Protein AF-A0A7C8ZJE7-F1 (afdb_monomer)

Radius of gyration: 18.45 Å; Cα contacts (8 Å, |Δi|>4): 73; chains: 1; bounding box: 47×22×52 Å

InterPro domains:
  IPR027417 P-loop containing nucleoside triphosphate hydrolase [SSF52540] (3-77)
  IPR036388 Winged helix-like DNA-binding domain superfamily [G3DSA:1.10.10.10] (63-129)
  IPR042197 Apoptotic protease-activating factors, helical domain [G3DSA:1.10.8.430] (1-62)
  IPR044974 Disease resistance protein, plants [PTHR23155] (6-129)
  IPR058922 Disease resistance protein, winged helix domain [PF23559] (79-129)

Structure (mmCIF, N/CA/C/O backbone):
data_AF-A0A7C8ZJE7-F1
#
_entry.id   AF-A0A7C8ZJE7-F1
#
loop_
_atom_site.group_PDB
_atom_site.id
_atom_site.type_symbol
_atom_site.label_atom_id
_atom_site.label_alt_id
_atom_site.label_comp_id
_atom_site.label_asym_id
_atom_site.label_entity_id
_atom_site.label_seq_id
_atom_site.pdbx_PDB_ins_code
_atom_site.Cartn_x
_atom_site.Cartn_y
_atom_site.Cartn_z
_atom_site.occupancy
_atom_site.B_iso_or_equiv
_atom_site.auth_seq_id
_atom_site.auth_comp_id
_atom_site.auth_asym_id
_atom_site.auth_atom_id
_atom_site.pdbx_PDB_model_num
ATOM 1 N N . ARG A 1 1 ? -10.115 -4.918 33.942 1.00 54.03 1 ARG A N 1
ATOM 2 C CA . ARG A 1 1 ? -9.893 -5.826 32.782 1.00 54.03 1 ARG A CA 1
ATOM 3 C C . ARG A 1 1 ? -11.184 -6.125 32.018 1.00 54.03 1 ARG A C 1
ATOM 5 O O . ARG A 1 1 ? -11.170 -5.938 30.816 1.00 54.03 1 ARG A O 1
ATOM 12 N N . VAL A 1 2 ? -12.281 -6.507 32.684 1.00 61.34 2 VAL A N 1
ATOM 13 C CA . VAL A 1 2 ? -13.585 -6.830 32.049 1.00 61.34 2 VAL A CA 1
ATOM 14 C C . VAL A 1 2 ? -14.175 -5.666 31.227 1.00 61.34 2 VAL A C 1
ATOM 16 O O . VAL A 1 2 ? -14.801 -5.874 30.198 1.00 61.34 2 VAL A O 1
ATOM 19 N N . GLU A 1 3 ? -13.897 -4.428 31.631 1.00 78.12 3 GLU A N 1
ATOM 20 C CA . GLU A 1 3 ? -14.471 -3.226 31.015 1.00 78.12 3 GLU A CA 1
ATOM 21 C C . GLU A 1 3 ? -13.975 -2.932 29.585 1.00 78.12 3 GLU A C 1
ATOM 23 O O . GLU A 1 3 ? -14.767 -2.570 28.721 1.00 78.12 3 GLU A O 1
ATOM 28 N N . LEU A 1 4 ? -12.676 -3.117 29.305 1.00 85.06 4 LEU A N 1
ATOM 29 C CA . LEU A 1 4 ? -12.107 -2.874 27.968 1.00 85.06 4 LEU A CA 1
ATOM 30 C C . LEU A 1 4 ? -12.499 -3.960 26.962 1.00 85.06 4 LEU A C 1
ATOM 32 O O . LEU A 1 4 ? -12.656 -3.657 25.784 1.00 85.06 4 LEU A O 1
ATOM 36 N N . ASP A 1 5 ? -12.699 -5.200 27.418 1.00 87.06 5 ASP A N 1
ATOM 37 C CA . ASP A 1 5 ? -13.199 -6.286 26.565 1.00 87.06 5 ASP A CA 1
ATOM 38 C C . ASP A 1 5 ? -14.608 -5.961 26.048 1.00 87.06 5 ASP A C 1
ATOM 40 O O . ASP A 1 5 ? -14.894 -6.103 24.860 1.00 87.06 5 ASP A O 1
ATOM 44 N N . GLN A 1 6 ? -15.471 -5.431 26.918 1.00 89.38 6 GLN A N 1
ATOM 45 C CA . GLN A 1 6 ? -16.832 -5.058 26.547 1.00 89.38 6 GLN A CA 1
ATOM 46 C C . GLN A 1 6 ? -16.873 -3.851 25.598 1.00 89.38 6 GLN A C 1
ATOM 48 O O . GLN A 1 6 ? -17.606 -3.885 24.608 1.00 89.38 6 GLN A O 1
ATOM 53 N N . ILE A 1 7 ? -16.034 -2.835 25.838 1.00 88.19 7 ILE A N 1
ATOM 54 C CA . ILE A 1 7 ? -15.860 -1.694 24.923 1.00 88.19 7 ILE A CA 1
ATOM 55 C C . ILE A 1 7 ? -15.327 -2.175 23.564 1.00 88.19 7 ILE A C 1
ATOM 57 O O . ILE A 1 7 ? -15.864 -1.811 22.520 1.00 88.19 7 ILE A O 1
ATOM 61 N N . GLY A 1 8 ? -14.315 -3.047 23.567 1.00 87.88 8 GLY A N 1
ATOM 62 C CA . GLY A 1 8 ? -13.730 -3.619 22.356 1.00 87.88 8 GLY A CA 1
ATOM 63 C C . GLY A 1 8 ? -14.739 -4.408 21.521 1.00 87.88 8 GLY A C 1
ATOM 64 O O . GLY A 1 8 ? -14.805 -4.219 20.308 1.00 87.88 8 GLY A O 1
ATOM 65 N N . ARG A 1 9 ? -15.580 -5.239 22.152 1.00 88.88 9 ARG A N 1
ATOM 66 C CA . ARG A 1 9 ? -16.651 -5.977 21.456 1.00 88.88 9 ARG A CA 1
ATOM 67 C C . ARG A 1 9 ? -17.661 -5.047 20.799 1.00 88.88 9 ARG A C 1
ATOM 69 O O . ARG A 1 9 ? -18.110 -5.339 19.693 1.00 88.88 9 ARG A O 1
ATOM 76 N N . GLU A 1 10 ? -18.004 -3.940 21.449 1.00 86.06 10 GLU A N 1
ATOM 77 C CA . GLU A 1 10 ? -18.930 -2.967 20.877 1.00 86.06 10 GLU A CA 1
ATOM 78 C C . GLU A 1 10 ? -18.313 -2.243 19.675 1.00 86.06 10 GLU A C 1
ATOM 80 O O . GLU A 1 10 ? -18.928 -2.165 18.616 1.00 86.06 10 GLU A O 1
ATOM 85 N N . ILE A 1 11 ? -17.049 -1.828 19.780 1.00 85.31 11 ILE A N 1
ATOM 86 C CA . ILE A 1 11 ? -16.302 -1.230 18.666 1.00 85.31 11 ILE A CA 1
ATOM 87 C C . ILE A 1 11 ? -16.209 -2.200 17.473 1.00 85.31 11 ILE A C 1
ATOM 89 O O . ILE A 1 11 ? -16.417 -1.798 16.328 1.00 85.31 11 ILE A O 1
ATOM 93 N N . VAL A 1 12 ? -15.959 -3.491 17.720 1.00 85.44 12 VAL A N 1
ATOM 94 C CA . VAL A 1 12 ? -15.927 -4.519 16.663 1.00 85.44 12 VAL A CA 1
ATOM 95 C C . VAL A 1 12 ? -17.294 -4.676 15.992 1.00 85.44 12 VAL A C 1
ATOM 97 O O . VAL A 1 12 ? -17.353 -4.750 14.764 1.00 85.44 12 VAL A O 1
ATOM 100 N N . ARG A 1 13 ? -18.401 -4.658 16.751 1.00 82.50 13 ARG A N 1
ATOM 101 C CA . ARG A 1 13 ? -19.759 -4.665 16.172 1.00 82.50 13 ARG A CA 1
ATOM 102 C C . ARG A 1 13 ? -20.001 -3.449 15.282 1.00 82.50 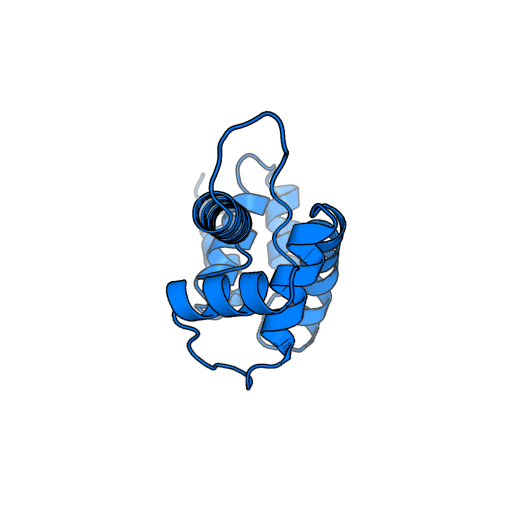13 ARG A C 1
ATOM 104 O O . ARG A 1 13 ? -20.573 -3.589 14.201 1.00 82.50 13 ARG A O 1
ATOM 111 N N . GLN A 1 14 ? -19.522 -2.275 15.693 1.00 77.50 14 GLN A N 1
ATOM 112 C CA . GLN A 1 14 ? -19.636 -1.052 14.898 1.00 77.50 14 GLN A CA 1
ATOM 113 C C . GLN A 1 14 ? -18.812 -1.103 13.602 1.00 77.50 14 GLN A C 1
ATOM 115 O O . GLN A 1 14 ? -19.179 -0.452 12.630 1.00 77.50 14 GLN A O 1
ATOM 120 N N . CYS A 1 15 ? -17.760 -1.925 13.532 1.00 74.38 15 CYS A N 1
ATOM 121 C CA . CYS A 1 15 ? -16.974 -2.142 12.311 1.00 74.38 15 CYS A CA 1
ATOM 122 C C . CYS A 1 15 ? -17.685 -3.015 11.254 1.00 74.38 15 CYS A C 1
ATOM 124 O O . CYS A 1 15 ? -17.080 -3.343 10.233 1.00 74.38 15 CYS A O 1
ATOM 126 N N . ALA A 1 16 ? -18.946 -3.411 11.483 1.00 69.88 16 ALA A N 1
ATOM 127 C CA . ALA A 1 16 ? -19.802 -4.126 10.530 1.00 69.88 16 ALA A CA 1
ATOM 128 C C . ALA A 1 16 ? -19.163 -5.387 9.907 1.00 69.88 16 ALA A C 1
ATOM 130 O O . ALA A 1 16 ? -19.462 -5.729 8.765 1.00 69.88 16 ALA A O 1
ATOM 131 N N . ASN A 1 17 ? -18.298 -6.078 10.658 1.00 65.19 17 ASN A N 1
ATOM 132 C CA . ASN A 1 17 ? -17.518 -7.239 10.213 1.00 65.19 17 ASN A CA 1
ATOM 133 C C . ASN A 1 17 ? -16.569 -6.978 9.028 1.00 65.19 17 ASN A C 1
ATOM 135 O O . ASN A 1 17 ? -16.156 -7.927 8.369 1.00 65.19 17 ASN A O 1
ATOM 139 N N . VAL A 1 18 ? -16.188 -5.726 8.757 1.00 75.25 18 VAL A N 1
ATOM 140 C CA . VAL A 1 18 ? -15.184 -5.407 7.732 1.00 75.25 18 VAL A CA 1
ATOM 141 C C . VAL A 1 18 ? -13.786 -5.665 8.312 1.00 75.25 18 VAL A C 1
ATOM 143 O O . VAL A 1 18 ? -13.357 -4.909 9.192 1.00 75.25 18 VAL A O 1
ATOM 146 N N . PRO A 1 19 ? -13.030 -6.679 7.837 1.00 76.75 19 PRO A N 1
ATOM 147 C CA . PRO A 1 19 ? -11.759 -7.066 8.458 1.00 76.75 19 PRO A CA 1
ATOM 148 C C . PRO A 1 19 ? -10.731 -5.932 8.469 1.00 76.75 19 PRO A C 1
ATOM 150 O O . PRO A 1 19 ? -10.021 -5.741 9.456 1.00 76.75 19 PRO A O 1
ATOM 153 N N . LEU A 1 20 ? -10.693 -5.121 7.404 1.00 75.19 20 LEU A N 1
ATOM 154 C CA . LEU A 1 20 ? -9.810 -3.958 7.334 1.00 75.19 20 LEU A CA 1
ATOM 155 C C . LEU A 1 20 ? -10.166 -2.898 8.382 1.00 75.19 20 LEU A C 1
ATOM 157 O O . LEU A 1 20 ? -9.263 -2.355 9.012 1.00 75.19 20 LEU A O 1
ATOM 161 N N . ALA A 1 21 ? -11.454 -2.619 8.595 1.00 73.50 21 ALA A N 1
ATOM 162 C CA . ALA A 1 21 ? -11.889 -1.647 9.595 1.00 73.50 21 ALA A CA 1
ATOM 163 C C . ALA A 1 21 ? -11.511 -2.118 11.005 1.00 73.50 21 ALA A C 1
ATOM 165 O O . ALA A 1 21 ? -10.931 -1.352 11.770 1.00 73.50 21 ALA A O 1
ATOM 166 N N . ILE A 1 22 ? -11.737 -3.403 11.304 1.00 83.31 22 ILE A N 1
ATOM 167 C CA . ILE A 1 22 ? -11.328 -4.019 12.574 1.00 83.31 22 ILE A CA 1
ATOM 168 C C . ILE A 1 22 ? -9.813 -3.898 12.761 1.00 83.31 22 ILE A C 1
ATOM 170 O O . ILE A 1 22 ? -9.362 -3.498 13.832 1.00 83.31 22 ILE A O 1
ATOM 174 N N . ARG A 1 23 ? -9.025 -4.192 11.718 1.00 79.88 23 ARG A N 1
ATOM 175 C CA . ARG A 1 23 ? -7.562 -4.098 11.771 1.00 79.88 23 ARG A CA 1
ATOM 176 C C . ARG A 1 23 ? -7.102 -2.670 12.043 1.00 79.88 23 ARG A C 1
ATOM 178 O O . ARG A 1 23 ? -6.332 -2.481 12.972 1.00 79.88 23 ARG A O 1
ATOM 185 N N . VAL A 1 24 ? -7.600 -1.688 11.287 1.00 79.19 24 VAL A N 1
ATOM 186 C CA . VAL A 1 24 ? -7.245 -0.262 11.430 1.00 79.19 24 VAL A CA 1
ATOM 187 C C . VAL A 1 24 ? -7.613 0.275 12.814 1.00 79.19 24 VAL A C 1
ATOM 189 O O . VAL A 1 24 ? -6.811 0.963 13.444 1.00 79.19 24 VAL A O 1
ATOM 192 N N . VAL A 1 25 ? -8.809 -0.047 13.309 1.00 84.44 25 VAL A N 1
ATOM 193 C CA . VAL A 1 25 ? -9.251 0.374 14.644 1.00 84.44 25 VAL A CA 1
ATOM 194 C C . VAL A 1 25 ? -8.433 -0.324 15.733 1.00 84.44 25 VAL A C 1
ATOM 196 O O . VAL A 1 25 ? -8.013 0.321 16.692 1.00 84.44 25 VAL A O 1
ATOM 199 N N . GLY A 1 26 ? -8.132 -1.613 15.559 1.00 86.06 26 GLY A N 1
ATOM 200 C CA . GLY A 1 26 ? -7.279 -2.381 16.462 1.00 86.06 26 GLY A CA 1
ATOM 201 C C . GLY A 1 26 ? -5.872 -1.795 16.590 1.00 86.06 26 GLY A C 1
ATOM 202 O O . GLY A 1 26 ? -5.405 -1.587 17.709 1.00 86.06 26 GLY A O 1
ATOM 203 N N . THR A 1 27 ? -5.212 -1.455 15.475 1.00 83.25 27 THR A N 1
ATOM 204 C CA . THR A 1 27 ? -3.902 -0.782 15.517 1.00 83.25 27 THR A CA 1
ATOM 205 C C . THR A 1 27 ? -3.984 0.611 16.129 1.00 83.25 27 THR A C 1
ATOM 207 O O . THR A 1 27 ? -3.091 0.980 16.885 1.00 83.25 27 THR A O 1
ATOM 210 N N . ALA A 1 28 ? -5.046 1.375 15.858 1.00 82.25 28 ALA A N 1
ATOM 211 C CA . ALA A 1 28 ? -5.220 2.710 16.432 1.00 82.25 28 ALA A CA 1
ATOM 212 C C . ALA A 1 28 ? -5.430 2.697 17.960 1.00 82.25 28 ALA A C 1
ATOM 214 O O . ALA A 1 28 ? -5.061 3.658 18.635 1.00 82.25 28 ALA A O 1
ATOM 215 N N . LEU A 1 29 ? -6.023 1.631 18.510 1.00 86.56 29 LEU A N 1
ATOM 216 C CA . LEU A 1 29 ? -6.316 1.486 19.942 1.00 86.56 29 LEU A CA 1
ATOM 217 C C . LEU A 1 29 ? -5.234 0.731 20.728 1.00 86.56 29 LEU A C 1
ATOM 219 O O . LEU A 1 29 ? -5.240 0.759 21.964 1.00 86.56 29 LEU A O 1
ATOM 223 N N . TYR A 1 30 ? -4.297 0.074 20.043 1.00 89.25 30 TYR A N 1
ATOM 224 C CA . TYR A 1 30 ? -3.220 -0.671 20.686 1.00 89.25 30 TYR A CA 1
ATOM 225 C C . TYR A 1 30 ? -2.361 0.242 21.578 1.00 89.25 30 TYR A C 1
ATOM 227 O O . TYR A 1 30 ? -1.859 1.278 21.144 1.00 89.25 30 TYR A O 1
ATOM 235 N N . GLY A 1 31 ? -2.216 -0.138 22.852 1.00 87.06 31 GLY A N 1
ATOM 236 C CA . GLY A 1 31 ? -1.448 0.618 23.850 1.00 87.06 31 GLY A CA 1
ATOM 237 C C . GLY A 1 31 ? -2.092 1.926 24.334 1.00 87.06 31 GLY A C 1
ATOM 238 O O . GLY A 1 31 ? -1.466 2.646 25.106 1.00 87.06 31 GLY A O 1
ATOM 239 N N . GLN A 1 32 ? -3.317 2.246 23.906 1.00 89.38 32 GLN A N 1
ATOM 240 C CA . GLN A 1 32 ? -4.001 3.488 24.284 1.00 89.38 32 GLN A CA 1
ATOM 241 C C . GLN A 1 32 ? -4.770 3.376 25.608 1.00 89.38 32 GLN A C 1
ATOM 243 O O . GLN A 1 32 ? -5.149 2.286 26.039 1.00 89.38 32 GLN A O 1
ATOM 248 N N . ASP A 1 33 ? -5.043 4.527 26.233 1.00 90.00 33 ASP A N 1
ATOM 249 C CA . ASP A 1 33 ? -5.809 4.602 27.480 1.00 90.00 33 ASP A CA 1
ATOM 250 C C . ASP A 1 33 ? -7.320 4.381 27.277 1.00 90.00 33 ASP A C 1
ATOM 252 O O . ASP A 1 33 ? -7.868 4.544 26.187 1.00 90.00 33 ASP A O 1
ATOM 256 N N . LYS A 1 34 ? -8.032 4.044 28.359 1.00 87.62 34 LYS A N 1
ATOM 257 C CA . LYS A 1 34 ? -9.478 3.768 28.326 1.00 87.62 34 LYS A CA 1
ATOM 258 C C . LYS A 1 34 ? -10.310 4.930 27.767 1.00 87.62 34 LYS A C 1
ATOM 260 O O . LYS A 1 34 ? -11.344 4.682 27.151 1.00 87.62 34 LYS A O 1
ATOM 265 N N . ARG A 1 35 ? -9.883 6.186 27.945 1.00 85.88 35 ARG A N 1
ATOM 266 C CA . ARG A 1 35 ? -10.617 7.350 27.420 1.00 85.88 35 ARG A CA 1
ATOM 267 C C . ARG A 1 35 ? -10.605 7.337 25.898 1.00 85.88 35 ARG A C 1
ATOM 269 O O . ARG A 1 35 ? -11.629 7.615 25.281 1.00 85.88 35 ARG A O 1
ATOM 276 N N . LYS A 1 36 ? -9.486 6.934 25.288 1.00 82.88 36 LYS A N 1
ATOM 277 C CA . LYS A 1 36 ? -9.409 6.771 23.835 1.00 82.88 36 LYS A CA 1
ATOM 278 C C . LYS A 1 36 ? -10.360 5.686 23.332 1.00 82.88 36 LYS A C 1
ATOM 280 O O . LYS A 1 36 ? -11.053 5.910 22.342 1.00 82.88 36 LYS A O 1
ATOM 285 N N . TRP A 1 37 ? -10.459 4.566 24.043 1.00 89.38 37 TRP A N 1
ATOM 286 C CA . TRP A 1 37 ? -11.389 3.486 23.705 1.00 89.38 37 TRP A CA 1
ATOM 287 C C . TRP A 1 37 ? -12.851 3.937 23.800 1.00 89.38 37 TRP A C 1
ATOM 289 O O . TRP A 1 37 ? -13.614 3.714 22.864 1.00 89.38 37 TRP A O 1
ATOM 299 N N . LEU A 1 38 ? -13.224 4.640 24.875 1.00 85.94 38 LEU A N 1
ATOM 300 C CA . LEU A 1 38 ? -14.570 5.204 25.036 1.00 85.94 38 LEU A CA 1
ATOM 301 C C . LEU A 1 38 ? -14.902 6.213 23.934 1.00 85.94 38 LEU A C 1
ATOM 303 O O . LEU A 1 38 ? -15.977 6.134 23.352 1.00 85.94 38 LEU A O 1
ATOM 307 N N . SER A 1 39 ? -13.953 7.081 23.563 1.00 82.50 39 SER A N 1
ATOM 308 C CA . SER A 1 39 ? -14.169 8.024 22.460 1.00 82.50 39 SER A CA 1
ATOM 309 C C . SER A 1 39 ? -14.464 7.305 21.138 1.00 82.50 39 SER A C 1
ATOM 311 O O . SER A 1 39 ? -15.334 7.731 20.391 1.00 82.50 39 SER A O 1
ATOM 313 N N . PHE A 1 40 ? -13.801 6.174 20.865 1.00 76.69 40 PHE A N 1
ATOM 314 C CA . PHE A 1 40 ? -14.079 5.348 19.685 1.00 76.69 40 PHE A CA 1
ATOM 315 C C . PHE A 1 40 ? -15.436 4.642 19.755 1.00 76.69 40 PHE A C 1
ATOM 317 O O . PHE A 1 40 ? -16.104 4.520 18.732 1.00 76.69 40 PHE A O 1
ATOM 324 N N . GLN A 1 41 ? -15.849 4.198 20.943 1.00 79.88 41 GLN A N 1
ATOM 325 C CA . GLN A 1 41 ? -17.150 3.566 21.158 1.00 79.88 41 GLN A CA 1
ATOM 326 C C . GLN A 1 41 ? -18.305 4.559 20.971 1.00 79.88 41 GLN A C 1
ATOM 328 O O . GLN A 1 41 ? -19.282 4.240 20.294 1.00 79.88 41 GLN A O 1
ATOM 333 N N . GLU A 1 42 ? -18.182 5.764 21.531 1.00 75.25 42 GLU A N 1
ATOM 334 C CA . GLU A 1 42 ? -19.159 6.854 21.392 1.00 75.25 42 GLU A CA 1
ATOM 335 C C . GLU A 1 42 ? -19.234 7.382 19.958 1.00 75.25 42 GLU A C 1
ATOM 3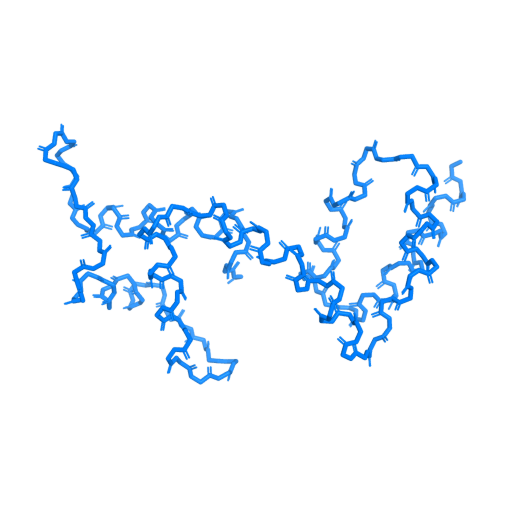37 O O . GLU A 1 42 ? -20.284 7.837 19.507 1.00 75.25 42 GLU A O 1
ATOM 342 N N . LEU A 1 43 ? -18.132 7.281 19.208 1.00 66.56 43 LEU A N 1
ATOM 343 C CA . LEU A 1 43 ? -18.071 7.721 17.820 1.00 66.56 43 LEU A CA 1
ATOM 344 C C . LEU A 1 43 ? -19.005 6.935 16.893 1.00 66.56 43 LEU A C 1
ATOM 346 O O . LEU A 1 43 ? -19.276 7.457 15.815 1.00 66.56 43 LEU A O 1
ATOM 350 N N . GLY A 1 44 ? -19.502 5.749 17.260 1.00 57.78 44 GLY A N 1
ATOM 351 C CA . GLY A 1 44 ? -20.541 5.043 16.506 1.00 57.78 44 GLY A CA 1
ATOM 352 C C . GLY A 1 44 ? -20.171 4.827 15.035 1.00 57.78 44 GLY A C 1
ATOM 353 O O . GLY A 1 44 ? -20.671 5.525 14.155 1.00 57.78 44 GLY A O 1
ATOM 354 N N . LEU A 1 45 ? -19.305 3.852 14.739 1.00 56.91 45 LEU A N 1
ATOM 355 C CA . LEU A 1 45 ? -18.873 3.530 13.361 1.00 56.91 45 LEU A CA 1
ATOM 356 C C . LEU A 1 45 ? -19.955 2.818 12.510 1.00 56.91 45 LEU A C 1
ATOM 358 O O . LEU A 1 45 ? -19.673 2.311 11.426 1.00 56.91 45 LEU A O 1
ATOM 362 N N . GLY A 1 46 ? -21.207 2.795 12.976 1.00 44.88 46 GLY A N 1
ATOM 363 C CA . GLY A 1 46 ? -22.315 2.090 12.338 1.00 44.88 46 GLY A CA 1
ATOM 364 C C . GLY A 1 46 ? -22.699 2.647 10.959 1.00 44.88 46 GLY A C 1
ATOM 365 O O . GLY A 1 46 ? -23.263 3.733 10.854 1.00 44.88 46 GLY A O 1
ATOM 366 N N . ARG A 1 47 ? -22.426 1.846 9.917 1.00 47.91 47 ARG A N 1
ATOM 367 C CA . ARG A 1 47 ? -23.124 1.727 8.609 1.00 47.91 47 ARG A CA 1
ATOM 368 C C . ARG A 1 47 ? -23.676 3.002 7.944 1.00 47.91 47 ARG A C 1
ATOM 370 O O . ARG A 1 47 ? -24.727 2.962 7.313 1.00 47.91 47 ARG A O 1
ATOM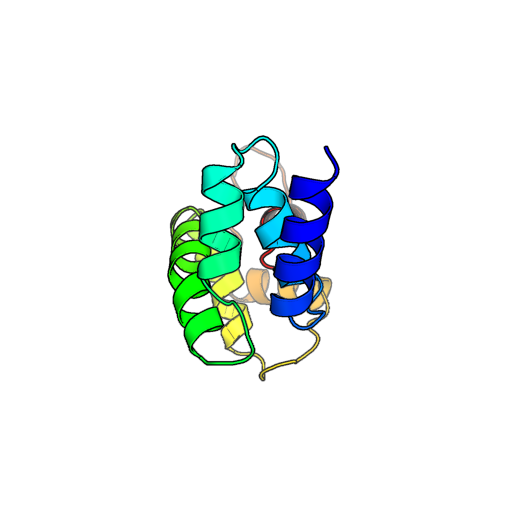 377 N N . THR A 1 48 ? -22.965 4.115 8.003 1.00 43.44 48 THR A N 1
ATOM 378 C CA . THR A 1 48 ? -23.325 5.324 7.245 1.00 43.44 48 THR A CA 1
ATOM 379 C C . THR A 1 48 ? -22.074 5.966 6.660 1.00 43.44 48 THR A C 1
ATOM 381 O O . THR A 1 48 ? -20.968 5.694 7.133 1.00 43.44 48 THR A O 1
ATOM 384 N N . ASP A 1 49 ? -22.247 6.832 5.655 1.00 50.38 49 ASP A N 1
ATOM 385 C CA . ASP A 1 49 ? -21.201 7.691 5.065 1.00 50.38 49 ASP A CA 1
ATOM 386 C C . ASP A 1 49 ? -20.312 8.380 6.115 1.00 50.38 49 ASP A C 1
ATOM 388 O O . ASP A 1 49 ? -19.154 8.682 5.852 1.00 50.38 49 ASP A O 1
ATOM 392 N N . VAL A 1 50 ? -20.800 8.510 7.349 1.00 47.69 50 VAL A N 1
ATOM 393 C CA . VAL A 1 50 ? -20.070 8.968 8.532 1.00 47.69 50 VAL A CA 1
ATOM 394 C C . VAL A 1 50 ? -18.816 8.132 8.836 1.00 47.69 50 VAL A C 1
ATOM 396 O O . VAL A 1 50 ? -17.802 8.689 9.248 1.00 47.69 50 VAL A O 1
ATOM 399 N N . ALA A 1 51 ? -18.831 6.808 8.644 1.00 51.78 51 ALA A N 1
ATOM 400 C CA . ALA A 1 51 ? -17.647 5.963 8.841 1.00 51.78 51 ALA A CA 1
ATOM 401 C C . ALA A 1 51 ? -16.596 6.220 7.751 1.00 51.78 51 ALA A C 1
ATOM 403 O O . ALA A 1 51 ? -15.407 6.331 8.056 1.00 51.78 51 ALA A O 1
ATOM 404 N N . ALA A 1 52 ? -17.036 6.399 6.501 1.00 55.72 52 ALA A N 1
ATOM 405 C CA . ALA A 1 52 ? -16.168 6.832 5.414 1.00 55.72 52 ALA A CA 1
ATOM 406 C C . ALA A 1 52 ? -15.622 8.240 5.693 1.00 55.72 52 ALA A C 1
ATOM 408 O O . ALA A 1 52 ? -14.426 8.452 5.558 1.00 55.72 52 ALA A O 1
ATOM 409 N N . ASP A 1 53 ? -16.441 9.174 6.174 1.00 59.88 53 ASP A N 1
ATOM 410 C CA . ASP A 1 53 ? -16.031 10.539 6.525 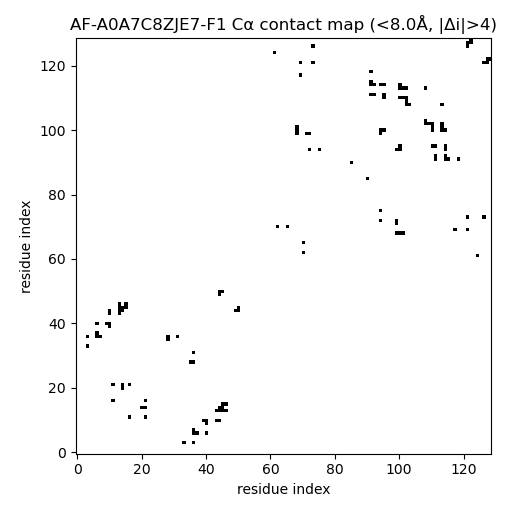1.00 59.88 53 ASP A CA 1
ATOM 411 C C . ASP A 1 53 ? -15.082 10.605 7.722 1.00 59.88 53 ASP A C 1
ATOM 413 O O . ASP A 1 53 ? -14.214 11.473 7.767 1.00 59.88 53 ASP A O 1
ATOM 417 N N . LYS A 1 54 ? -15.173 9.658 8.660 1.00 63.78 54 LYS A N 1
ATOM 418 C CA . LYS A 1 54 ? -14.256 9.545 9.805 1.00 63.78 54 LYS A CA 1
ATOM 419 C C . LYS A 1 54 ? -12.946 8.844 9.453 1.00 63.78 54 LYS A C 1
ATOM 421 O O . LYS A 1 54 ? -11.900 9.192 9.997 1.00 63.78 54 LYS A O 1
ATOM 426 N N . ILE A 1 55 ? -12.981 7.884 8.529 1.00 72.00 55 ILE A N 1
ATOM 427 C CA . ILE A 1 55 ? -11.790 7.177 8.042 1.00 72.00 55 ILE A CA 1
ATOM 428 C C . ILE A 1 55 ? -11.055 7.999 6.969 1.00 72.00 55 ILE A C 1
ATOM 430 O O . ILE A 1 55 ? -9.828 7.947 6.899 1.00 72.00 55 ILE A O 1
ATOM 434 N N . LYS A 1 56 ? -11.764 8.819 6.181 1.00 73.44 56 LYS A N 1
ATOM 435 C CA . LYS A 1 56 ? -11.205 9.681 5.124 1.00 73.44 56 LYS A CA 1
ATOM 436 C C . LYS A 1 56 ? -10.009 10.516 5.605 1.00 73.44 56 LYS A C 1
ATOM 438 O O . LYS A 1 56 ? -8.995 10.481 4.915 1.00 73.44 56 LYS A O 1
ATOM 443 N N . PRO A 1 57 ? -10.040 11.223 6.755 1.00 79.25 57 PRO A N 1
ATOM 444 C CA . PRO A 1 57 ? -8.880 11.948 7.273 1.00 79.25 57 PRO A CA 1
ATOM 445 C C . PRO A 1 57 ? -7.669 11.049 7.538 1.00 79.25 57 PRO A C 1
ATOM 447 O O . PRO A 1 57 ? -6.547 11.424 7.204 1.00 79.25 57 PRO A O 1
ATOM 450 N N . ILE A 1 58 ? -7.894 9.853 8.089 1.00 77.69 58 ILE A N 1
ATOM 451 C CA . ILE A 1 58 ? -6.837 8.883 8.408 1.00 77.69 58 ILE A CA 1
ATOM 452 C C . ILE A 1 58 ? -6.217 8.341 7.113 1.00 77.69 58 ILE A C 1
ATOM 454 O O . ILE A 1 58 ? -4.996 8.353 6.958 1.00 77.69 58 ILE A O 1
ATOM 458 N N . LEU A 1 59 ? -7.049 7.939 6.146 1.00 81.25 59 LEU A N 1
ATOM 459 C CA . LEU A 1 59 ? -6.589 7.478 4.831 1.00 81.25 59 LEU A CA 1
ATOM 460 C C . LEU A 1 59 ? -5.882 8.591 4.058 1.00 81.25 59 LEU A C 1
ATOM 462 O O . LEU A 1 59 ? -4.828 8.357 3.473 1.00 81.25 59 LEU A O 1
ATOM 466 N N . LYS A 1 60 ? -6.420 9.815 4.098 1.00 85.69 60 LYS A N 1
ATOM 467 C CA . LYS A 1 60 ? -5.805 10.994 3.483 1.00 85.69 60 LYS A CA 1
ATOM 468 C C . LYS A 1 60 ? -4.434 11.258 4.087 1.00 85.69 60 LYS A C 1
ATOM 470 O O . LYS A 1 60 ? -3.496 11.500 3.340 1.00 85.69 60 LYS A O 1
ATOM 475 N N . HIS A 1 61 ? -4.296 11.184 5.409 1.00 82.81 61 HIS A N 1
ATOM 476 C CA . HIS A 1 61 ? -3.005 11.346 6.067 1.00 82.81 61 HIS A CA 1
ATOM 477 C C . HIS A 1 61 ? -2.009 10.253 5.645 1.00 82.81 61 HIS A C 1
ATOM 479 O O . HIS A 1 61 ? -0.891 10.575 5.248 1.00 82.81 61 HIS A O 1
ATOM 485 N N . SER A 1 62 ? -2.431 8.983 5.633 1.00 85.75 62 SER A N 1
ATOM 486 C CA . SER A 1 62 ? -1.602 7.870 5.144 1.00 85.75 62 SER A CA 1
ATOM 487 C C . SER A 1 62 ? -1.135 8.099 3.700 1.00 85.75 62 SER A C 1
ATOM 489 O O . SER A 1 62 ? 0.052 7.975 3.397 1.00 85.75 62 SER A O 1
ATOM 491 N N . TYR A 1 63 ? -2.050 8.520 2.820 1.00 91.75 63 TYR A N 1
ATOM 492 C CA . TYR A 1 63 ? -1.753 8.815 1.420 1.00 91.75 63 TYR A CA 1
ATOM 493 C C . TYR A 1 63 ? -0.800 10.004 1.265 1.00 91.75 63 TYR A C 1
ATOM 495 O O . TYR A 1 63 ? 0.142 9.938 0.482 1.00 91.75 63 TYR A O 1
ATOM 503 N N . LEU A 1 64 ? -0.994 11.090 2.019 1.00 91.50 64 LEU A N 1
ATOM 504 C CA . LEU A 1 64 ? -0.121 12.266 1.961 1.00 91.50 64 LEU A CA 1
ATOM 505 C C . LEU A 1 64 ? 1.319 11.955 2.400 1.00 91.50 64 LEU A C 1
ATOM 507 O O . LEU A 1 64 ? 2.237 12.571 1.861 1.00 91.50 64 LEU A O 1
ATOM 511 N N . ASN A 1 65 ? 1.517 10.960 3.267 1.00 92.44 65 ASN A N 1
ATOM 512 C CA . ASN A 1 65 ? 2.830 10.493 3.726 1.00 92.44 65 ASN A CA 1
ATOM 513 C C . ASN A 1 65 ? 3.499 9.460 2.795 1.00 92.44 65 ASN A C 1
ATOM 515 O O . ASN A 1 65 ? 4.556 8.918 3.131 1.00 92.44 65 ASN A O 1
ATOM 519 N N . LEU A 1 66 ? 2.893 9.127 1.651 1.00 94.69 66 LEU A N 1
ATOM 520 C CA . LEU A 1 66 ? 3.556 8.332 0.618 1.00 94.69 66 LEU A CA 1
ATOM 521 C C . LEU A 1 66 ? 4.563 9.179 -0.166 1.00 94.69 66 LEU A C 1
ATOM 523 O O . LEU A 1 66 ? 4.345 10.369 -0.427 1.00 94.69 66 LEU A O 1
ATOM 527 N N . GLU A 1 67 ? 5.637 8.530 -0.599 1.00 94.81 67 GLU A N 1
ATOM 528 C CA . GLU A 1 67 ? 6.561 9.106 -1.570 1.00 94.81 67 GLU A CA 1
ATOM 529 C C . GLU A 1 67 ? 5.846 9.381 -2.905 1.00 94.81 67 GLU A C 1
ATOM 531 O O . GLU A 1 67 ? 4.866 8.697 -3.229 1.00 94.81 67 GLU A O 1
ATOM 536 N N . PRO A 1 68 ? 6.302 10.374 -3.693 1.00 95.31 68 PRO A N 1
ATOM 537 C CA . PRO A 1 68 ? 5.637 10.770 -4.934 1.00 95.31 68 PRO A CA 1
ATOM 538 C C . PRO A 1 68 ? 5.355 9.601 -5.886 1.00 95.31 68 PRO A C 1
ATOM 540 O O . PRO A 1 68 ? 4.245 9.500 -6.406 1.00 95.31 68 PRO A O 1
ATOM 543 N N . GLN A 1 69 ? 6.300 8.669 -6.031 1.00 94.50 69 GLN A N 1
ATOM 544 C CA . GLN A 1 69 ? 6.162 7.586 -7.012 1.00 94.50 69 GLN A CA 1
ATOM 545 C C . GLN A 1 69 ? 5.143 6.538 -6.571 1.00 94.50 69 GLN A C 1
ATOM 547 O O . GLN A 1 69 ? 4.335 6.073 -7.374 1.00 94.50 69 GLN A O 1
ATOM 552 N N . LEU A 1 70 ? 5.070 6.268 -5.265 1.00 96.69 70 LEU A N 1
ATOM 553 C CA . LEU A 1 70 ? 4.046 5.402 -4.680 1.00 96.69 70 LEU A CA 1
ATOM 554 C C . LEU A 1 70 ? 2.645 6.009 -4.818 1.00 96.69 70 LEU A C 1
ATOM 556 O O . LEU A 1 70 ? 1.686 5.280 -5.065 1.00 96.69 70 LEU A O 1
ATOM 560 N N . LYS A 1 71 ? 2.511 7.340 -4.701 1.00 97.31 71 LYS A N 1
ATOM 561 C CA . LYS A 1 71 ? 1.232 8.036 -4.937 1.00 97.31 71 LYS A CA 1
ATOM 562 C C . LYS A 1 71 ? 0.767 7.869 -6.379 1.00 97.31 71 LYS A C 1
ATOM 564 O O . LYS A 1 71 ? -0.411 7.601 -6.596 1.00 97.31 71 LYS A O 1
ATOM 569 N N . ILE A 1 72 ? 1.672 8.023 -7.346 1.00 97.00 72 ILE A N 1
ATOM 570 C CA . ILE A 1 72 ? 1.361 7.863 -8.773 1.00 97.00 72 ILE A CA 1
ATOM 571 C C . ILE A 1 72 ? 0.934 6.418 -9.062 1.00 97.00 72 ILE A C 1
ATOM 573 O O . ILE A 1 72 ? -0.138 6.209 -9.631 1.00 97.00 72 ILE A O 1
ATOM 577 N N . CYS A 1 73 ? 1.707 5.436 -8.590 1.00 97.50 73 CYS A N 1
ATOM 578 C CA . CYS A 1 73 ? 1.395 4.015 -8.752 1.00 97.50 73 CYS A CA 1
ATOM 579 C C . CYS A 1 73 ? 0.035 3.657 -8.130 1.00 97.50 73 CYS A C 1
ATOM 581 O O . CYS A 1 73 ? -0.817 3.070 -8.792 1.00 97.50 73 CYS A O 1
ATOM 583 N N . PHE A 1 74 ? -0.228 4.085 -6.891 1.00 96.81 74 PHE A N 1
ATOM 584 C CA . PHE A 1 74 ? -1.509 3.820 -6.232 1.00 96.81 74 PHE A CA 1
ATOM 585 C C . PHE A 1 74 ? -2.687 4.529 -6.917 1.00 96.81 74 PHE A C 1
ATOM 587 O O . PHE A 1 74 ? -3.763 3.952 -7.058 1.00 96.81 74 PHE A O 1
ATOM 594 N N . LYS A 1 75 ? -2.499 5.768 -7.390 1.00 96.06 75 LYS A N 1
ATOM 595 C CA . LYS A 1 75 ? -3.541 6.510 -8.114 1.00 96.06 75 LYS A CA 1
ATOM 596 C C . LYS A 1 75 ? -3.945 5.807 -9.411 1.00 96.06 75 LYS A C 1
ATOM 598 O O . LYS A 1 75 ? -5.112 5.887 -9.786 1.00 96.06 75 LYS A O 1
ATOM 603 N N . TYR A 1 76 ? -3.023 5.103 -10.070 1.00 96.62 76 TYR A N 1
ATOM 604 C CA . TYR A 1 76 ? -3.329 4.323 -11.271 1.00 96.62 76 TYR A CA 1
ATOM 605 C C . TYR A 1 76 ? -4.414 3.263 -11.018 1.00 96.62 76 TYR A C 1
ATOM 607 O O . TYR A 1 76 ? -5.260 3.033 -11.879 1.00 96.62 76 TYR A O 1
ATOM 615 N N . CYS A 1 77 ? -4.473 2.694 -9.808 1.00 95.12 77 CYS A N 1
ATOM 616 C CA . CYS A 1 77 ? -5.497 1.718 -9.435 1.00 95.12 77 CYS A CA 1
ATOM 617 C C . CYS A 1 77 ? -6.931 2.281 -9.514 1.00 95.12 77 CYS A C 1
ATOM 619 O O . CYS A 1 77 ? -7.877 1.516 -9.657 1.00 95.12 77 CYS A O 1
ATOM 621 N N . ALA A 1 78 ? -7.111 3.608 -9.476 1.00 94.56 78 ALA A N 1
ATOM 622 C CA . ALA A 1 78 ? -8.424 4.246 -9.610 1.00 94.56 78 ALA A CA 1
ATOM 623 C C . ALA A 1 78 ? -9.012 4.173 -11.035 1.00 94.56 78 ALA A C 1
ATOM 625 O O . ALA A 1 78 ? -10.161 4.562 -11.232 1.00 94.56 78 ALA A O 1
ATOM 626 N N . LEU A 1 79 ? -8.236 3.714 -12.025 1.00 95.88 79 LEU A N 1
ATOM 627 C CA . LEU A 1 79 ? -8.716 3.475 -13.390 1.00 95.88 79 LEU A CA 1
ATOM 628 C C . LEU A 1 79 ? -9.470 2.148 -13.529 1.00 95.88 79 LEU A C 1
ATOM 630 O O . LEU A 1 79 ? -10.221 1.971 -14.487 1.00 95.88 79 LEU A O 1
ATOM 634 N N . PHE A 1 80 ? -9.270 1.219 -12.595 1.00 94.94 80 PHE A N 1
ATOM 635 C CA . PHE A 1 80 ? -9.987 -0.047 -12.589 1.00 94.94 80 PHE A CA 1
ATOM 636 C C . PHE A 1 80 ? -11.406 0.155 -12.041 1.00 94.94 80 PHE A C 1
ATOM 638 O O . PHE A 1 80 ? -11.621 1.023 -11.187 1.00 94.94 80 PHE A O 1
ATOM 645 N N . PRO A 1 81 ? -12.393 -0.634 -12.504 1.00 94.75 81 PRO A N 1
ATOM 646 C CA . PRO A 1 81 ? -13.732 -0.606 -11.936 1.00 94.75 81 PRO A CA 1
ATOM 647 C C . PRO A 1 81 ? -13.710 -0.848 -10.426 1.00 94.75 81 PRO A C 1
ATOM 649 O O . PRO A 1 81 ? -12.839 -1.538 -9.893 1.00 94.75 81 PRO A O 1
ATOM 652 N N . LYS A 1 82 ? -14.704 -0.296 -9.728 1.00 87.12 82 LYS A N 1
ATOM 653 C CA . LYS A 1 82 ? -14.882 -0.560 -8.301 1.00 87.12 82 LYS A CA 1
ATOM 654 C C . LYS A 1 82 ? -14.991 -2.073 -8.065 1.00 87.12 82 LYS A C 1
ATOM 656 O O . LYS A 1 82 ? -15.684 -2.755 -8.814 1.00 87.12 82 LYS A O 1
ATOM 661 N N . ASP A 1 83 ? -14.328 -2.552 -7.014 1.00 85.88 83 ASP A N 1
ATOM 662 C CA . ASP A 1 83 ? -14.317 -3.956 -6.583 1.00 85.88 83 ASP A CA 1
ATOM 663 C C . ASP A 1 83 ? -13.668 -4.928 -7.599 1.00 85.88 83 ASP A C 1
ATOM 665 O O . ASP A 1 83 ? -13.850 -6.138 -7.506 1.00 85.88 83 ASP A O 1
ATOM 669 N N . PHE A 1 84 ? -12.885 -4.414 -8.558 1.00 93.44 84 PHE A N 1
ATOM 670 C CA . PHE A 1 84 ? -12.112 -5.233 -9.493 1.00 93.44 84 PHE A CA 1
ATOM 671 C C . PHE A 1 84 ? -10.882 -5.861 -8.818 1.00 93.44 84 PHE A C 1
ATOM 673 O O . PHE A 1 84 ? -10.101 -5.171 -8.159 1.00 93.44 84 PHE A O 1
ATOM 680 N N . GLU A 1 85 ? -10.677 -7.162 -9.030 1.00 94.94 85 GLU A N 1
ATOM 681 C CA . GLU A 1 85 ? -9.476 -7.872 -8.585 1.00 94.94 85 GLU A CA 1
ATOM 682 C C . GLU A 1 85 ? -8.321 -7.624 -9.557 1.00 94.94 85 GLU A C 1
ATOM 684 O O . GLU A 1 85 ? -8.359 -8.028 -10.719 1.00 94.94 85 GLU A O 1
ATOM 689 N N . ILE A 1 86 ? -7.277 -6.947 -9.078 1.00 95.62 86 ILE A N 1
ATOM 690 C CA . ILE A 1 86 ? -6.094 -6.639 -9.880 1.00 95.62 86 ILE A CA 1
ATOM 691 C C . ILE A 1 86 ? -5.015 -7.686 -9.596 1.00 95.62 86 ILE A C 1
ATOM 693 O O . ILE A 1 86 ? -4.552 -7.822 -8.465 1.00 95.62 86 ILE A O 1
ATOM 697 N N . GLU A 1 87 ? -4.572 -8.390 -10.635 1.00 97.31 87 GLU A N 1
ATOM 698 C CA . GLU A 1 87 ? -3.432 -9.299 -10.536 1.00 97.31 87 GLU A CA 1
ATOM 699 C C . GLU A 1 87 ? -2.130 -8.496 -10.346 1.00 97.31 87 GLU A C 1
ATOM 701 O O . GLU A 1 87 ? -1.868 -7.512 -11.045 1.00 97.31 87 GLU A O 1
ATOM 706 N N . LYS A 1 88 ? -1.326 -8.896 -9.357 1.00 97.00 88 LYS A N 1
ATOM 707 C CA . LYS A 1 88 ? -0.149 -8.154 -8.891 1.00 97.00 88 LYS A CA 1
ATOM 708 C C . LYS A 1 88 ? 0.878 -7.912 -10.001 1.00 97.00 88 LYS A C 1
ATOM 710 O O . LYS A 1 88 ? 1.326 -6.776 -10.160 1.00 97.00 88 LYS A O 1
ATOM 715 N N . ALA A 1 89 ? 1.286 -8.952 -10.728 1.00 97.56 89 ALA A N 1
ATOM 716 C CA . ALA A 1 89 ? 2.315 -8.829 -11.756 1.00 97.56 89 ALA A CA 1
ATOM 717 C C . ALA A 1 89 ? 1.844 -7.897 -12.880 1.00 97.56 89 ALA A C 1
ATOM 719 O O . ALA A 1 89 ? 2.577 -7.006 -13.301 1.00 97.56 89 ALA A O 1
ATOM 720 N N . SER A 1 90 ? 0.583 -8.029 -13.288 1.00 97.81 90 SER A N 1
ATOM 721 C CA . SER A 1 90 ? -0.075 -7.177 -14.276 1.00 97.81 90 SER A CA 1
ATOM 722 C C . SER A 1 90 ? -0.063 -5.711 -13.847 1.00 97.81 90 SER A C 1
ATOM 724 O O . SER A 1 90 ? 0.280 -4.841 -14.644 1.00 97.81 90 SER A O 1
ATOM 726 N N . LEU A 1 91 ? -0.375 -5.420 -12.581 1.00 98.12 91 LEU A N 1
ATOM 727 C CA . LEU A 1 91 ? -0.321 -4.059 -12.048 1.00 98.12 91 LEU A CA 1
ATOM 728 C C . LEU A 1 91 ? 1.092 -3.470 -12.101 1.00 98.12 91 LEU A C 1
ATOM 730 O O . LEU A 1 91 ? 1.266 -2.331 -12.534 1.00 98.12 91 LEU A O 1
ATOM 734 N N . ILE A 1 92 ? 2.096 -4.253 -11.699 1.00 98.25 92 ILE A N 1
ATOM 735 C CA . ILE A 1 92 ? 3.501 -3.838 -11.741 1.00 98.25 92 ILE A CA 1
ATOM 736 C C . ILE A 1 92 ? 3.922 -3.545 -13.186 1.00 98.25 92 ILE A C 1
ATOM 738 O O . ILE A 1 92 ? 4.457 -2.470 -13.455 1.00 98.25 92 ILE A O 1
ATOM 742 N N . TYR A 1 93 ? 3.612 -4.429 -14.138 1.00 98.25 93 TYR A N 1
ATOM 743 C CA . TYR A 1 93 ? 3.921 -4.197 -15.551 1.00 98.25 93 TYR A CA 1
ATOM 744 C C . TYR A 1 93 ? 3.222 -2.959 -16.117 1.00 98.25 93 TYR A C 1
ATOM 746 O O . TYR A 1 93 ? 3.822 -2.238 -16.912 1.00 98.25 93 TYR A O 1
ATOM 754 N N . LEU A 1 94 ? 1.994 -2.659 -15.686 1.00 98.31 94 LEU A N 1
ATOM 755 C CA . LEU 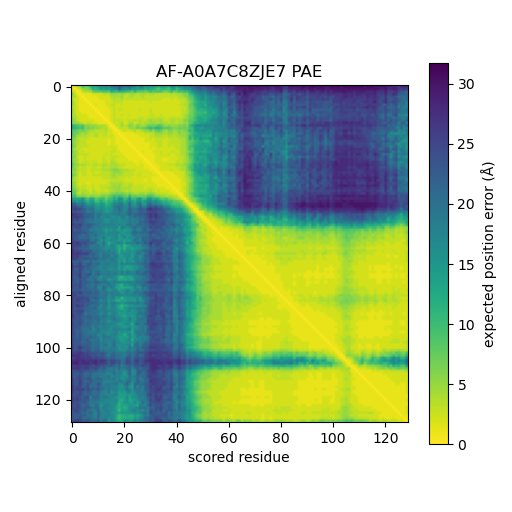A 1 94 ? 1.303 -1.433 -16.085 1.00 98.31 94 LEU A CA 1
ATOM 756 C C . LEU A 1 94 ? 2.014 -0.185 -15.550 1.00 98.31 94 LEU A C 1
ATOM 758 O O . LEU A 1 94 ? 2.184 0.777 -16.296 1.00 98.31 94 LEU A O 1
ATOM 762 N N . TRP A 1 95 ? 2.489 -0.193 -14.303 1.00 98.31 95 TRP A N 1
ATOM 763 C CA . TRP A 1 95 ? 3.286 0.916 -13.767 1.00 98.31 95 TRP A CA 1
ATOM 764 C C . TRP A 1 95 ? 4.607 1.107 -14.515 1.00 98.31 95 TRP A C 1
ATOM 766 O O . TRP A 1 95 ? 4.989 2.246 -14.796 1.00 98.31 95 TRP A O 1
ATOM 776 N N . ILE A 1 96 ? 5.281 0.009 -14.866 1.00 97.75 96 ILE A N 1
ATOM 777 C CA . ILE A 1 96 ? 6.518 0.028 -15.656 1.00 97.75 96 ILE A CA 1
ATOM 778 C C . ILE A 1 96 ? 6.246 0.599 -17.050 1.00 97.75 96 ILE A C 1
ATOM 780 O O . ILE A 1 96 ? 6.950 1.509 -17.482 1.00 97.75 96 ILE A O 1
ATOM 784 N N . ALA A 1 97 ? 5.191 0.132 -17.725 1.00 97.44 97 ALA A N 1
ATOM 785 C CA . ALA A 1 97 ? 4.820 0.588 -19.064 1.00 97.44 97 ALA A CA 1
ATOM 786 C C . ALA A 1 97 ? 4.519 2.094 -19.118 1.00 97.44 97 ALA A C 1
ATOM 788 O O . ALA A 1 97 ? 4.821 2.736 -20.121 1.00 97.44 97 ALA A O 1
ATOM 789 N N . GLN A 1 98 ? 3.975 2.670 -18.037 1.00 96.50 98 GLN A N 1
ATOM 790 C CA . GLN A 1 98 ? 3.754 4.118 -17.938 1.00 96.50 98 GLN A CA 1
ATOM 791 C C . GLN A 1 98 ? 4.960 4.918 -17.434 1.00 96.50 98 GLN A C 1
ATOM 793 O O . GLN A 1 98 ? 4.868 6.138 -17.294 1.00 96.50 98 GLN A O 1
ATOM 798 N N . GLY A 1 99 ? 6.088 4.261 -17.155 1.00 95.56 99 GLY A N 1
ATOM 799 C CA . GLY A 1 99 ? 7.298 4.914 -16.658 1.00 95.56 99 GLY A CA 1
ATOM 800 C C . GLY A 1 99 ? 7.162 5.453 -15.232 1.00 95.56 99 GLY A C 1
ATOM 801 O O . GLY A 1 99 ? 7.855 6.397 -14.862 1.00 95.56 99 GLY A O 1
ATOM 802 N N . TYR A 1 100 ? 6.256 4.894 -14.424 1.00 96.75 100 TYR A N 1
ATOM 803 C CA . TYR A 1 100 ? 6.055 5.321 -13.032 1.00 96.75 100 TYR A CA 1
ATOM 804 C C . TYR A 1 100 ? 7.094 4.736 -12.074 1.00 96.75 100 TYR A C 1
ATOM 806 O O . TYR A 1 100 ? 7.276 5.245 -10.967 1.00 96.75 100 TYR A O 1
ATOM 814 N N . VAL A 1 101 ? 7.778 3.674 -12.499 1.00 96.31 101 VAL A N 1
ATOM 815 C CA . VAL A 1 101 ? 8.846 3.026 -11.743 1.00 96.31 101 VAL A CA 1
ATOM 816 C C . VAL A 1 101 ? 10.184 3.634 -12.152 1.00 96.31 101 VAL A C 1
ATOM 818 O O . VAL A 1 101 ? 10.595 3.530 -13.305 1.00 96.31 101 VAL A O 1
ATOM 821 N N . VAL A 1 102 ? 10.860 4.282 -11.201 1.00 92.25 102 VAL A N 1
ATOM 822 C CA . VAL A 1 102 ? 12.142 4.958 -11.434 1.00 92.25 102 VAL A CA 1
ATOM 823 C C . VAL A 1 102 ? 13.257 4.153 -10.785 1.00 92.25 102 VAL A C 1
ATOM 825 O O . VAL A 1 102 ? 13.285 4.008 -9.565 1.00 92.25 102 VAL A O 1
ATOM 828 N N . VAL A 1 103 ? 14.187 3.657 -11.601 1.00 88.50 103 VAL A N 1
ATOM 829 C CA . VAL A 1 103 ? 15.337 2.877 -11.134 1.00 88.50 103 VAL A CA 1
ATOM 830 C C . VAL A 1 103 ? 16.491 3.812 -10.762 1.00 88.50 103 VAL A C 1
ATOM 832 O O . VAL A 1 103 ? 16.939 4.582 -11.615 1.00 88.50 103 VAL A O 1
ATOM 835 N N . PRO A 1 104 ? 17.002 3.758 -9.520 1.00 81.38 104 PRO A N 1
ATOM 836 C CA . PRO A 1 104 ? 18.224 4.458 -9.150 1.00 81.38 104 PRO A CA 1
ATOM 837 C C . PRO A 1 104 ? 19.432 3.873 -9.893 1.00 81.38 104 PRO A C 1
ATOM 839 O O . PRO A 1 104 ? 19.669 2.664 -9.858 1.00 81.38 104 PRO A O 1
ATOM 842 N N . SER A 1 105 ? 20.220 4.730 -10.545 1.00 77.56 105 SER A N 1
ATOM 843 C CA . SER A 1 105 ? 21.376 4.324 -11.361 1.00 77.56 105 SER A CA 1
ATOM 844 C C . SER A 1 105 ? 22.488 3.622 -10.570 1.00 77.56 105 SER A C 1
ATOM 846 O O . SER A 1 105 ? 23.369 3.003 -11.157 1.00 77.56 105 SER A O 1
ATOM 848 N N . ASP A 1 106 ? 22.480 3.747 -9.245 1.00 77.06 106 ASP A N 1
ATOM 849 C CA . ASP A 1 106 ? 23.543 3.350 -8.323 1.00 77.06 106 ASP A CA 1
ATOM 850 C C . ASP A 1 106 ? 23.334 1.974 -7.673 1.00 77.06 106 ASP A C 1
ATOM 852 O O . ASP A 1 106 ? 24.254 1.457 -7.042 1.00 77.06 106 ASP A O 1
ATOM 856 N N . LYS A 1 107 ? 22.153 1.360 -7.824 1.00 75.94 107 LYS A N 1
ATOM 857 C CA . LYS A 1 107 ? 21.791 0.145 -7.069 1.00 75.94 107 LYS A CA 1
ATOM 858 C C . LYS A 1 107 ? 21.820 -1.162 -7.856 1.00 75.94 107 LYS A C 1
ATOM 860 O O . LYS A 1 107 ? 21.651 -2.218 -7.255 1.00 75.94 107 LYS A O 1
ATOM 865 N N . GLY A 1 108 ? 22.015 -1.115 -9.175 1.00 84.62 108 GLY A N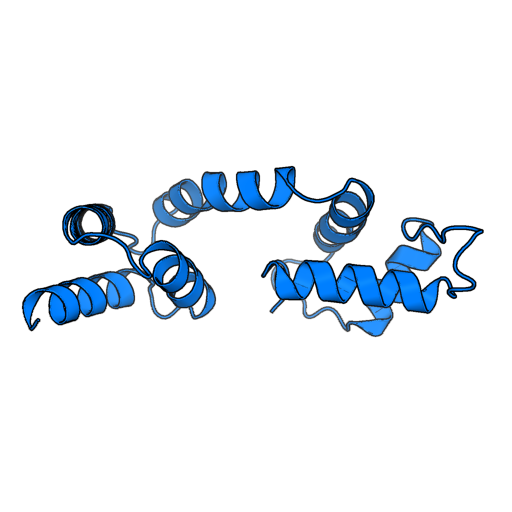 1
ATOM 866 C CA . GLY A 1 108 ? 22.006 -2.316 -10.024 1.00 84.62 108 GLY A CA 1
ATOM 867 C C . GLY A 1 108 ? 20.682 -3.097 -9.999 1.00 84.62 108 GLY A C 1
ATOM 868 O O . GLY A 1 108 ? 20.670 -4.270 -10.356 1.00 84.62 108 GLY A O 1
ATOM 869 N N . GLN A 1 109 ? 19.590 -2.468 -9.553 1.00 90.75 109 GLN A N 1
ATOM 870 C CA . GLN A 1 109 ? 18.255 -3.066 -9.520 1.00 90.75 109 GLN A CA 1
ATOM 871 C C . GLN A 1 109 ? 17.630 -3.038 -10.915 1.00 90.75 109 GLN A C 1
ATOM 873 O O . GLN A 1 109 ? 17.844 -2.094 -11.680 1.00 90.75 109 GLN A O 1
ATOM 878 N N . THR A 1 110 ? 16.830 -4.052 -11.238 1.00 94.19 110 THR A N 1
ATOM 879 C CA . THR A 1 110 ? 15.978 -4.014 -12.432 1.00 94.19 110 THR A CA 1
ATOM 880 C C . THR A 1 110 ? 14.750 -3.138 -12.185 1.00 94.19 110 THR A C 1
ATOM 882 O O . THR A 1 110 ? 14.424 -2.787 -11.047 1.00 94.19 110 THR A O 1
ATOM 885 N N . VAL A 1 111 ? 14.049 -2.756 -13.253 1.00 95.12 11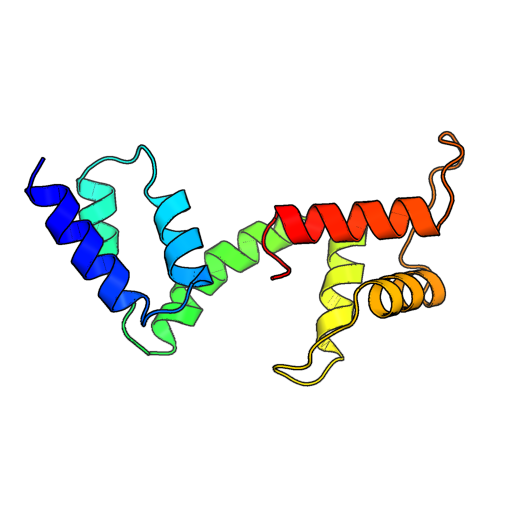1 VAL A N 1
ATOM 886 C CA . VAL A 1 111 ? 12.807 -1.984 -13.116 1.00 95.12 111 VAL A CA 1
ATOM 887 C C . VAL A 1 111 ? 11.700 -2.831 -12.479 1.00 95.12 111 VAL A C 1
ATOM 889 O O . VAL A 1 111 ? 10.888 -2.318 -11.713 1.00 95.12 111 VAL A O 1
ATOM 892 N N . GLU A 1 112 ? 11.724 -4.140 -12.707 1.00 96.56 112 GLU A N 1
ATOM 893 C CA . GLU A 1 112 ? 10.853 -5.120 -12.072 1.00 96.56 112 GLU A CA 1
ATOM 894 C C . GLU A 1 112 ? 11.096 -5.198 -10.559 1.00 96.56 112 GLU A C 1
ATOM 896 O O . GLU A 1 112 ? 10.130 -5.165 -9.796 1.00 96.56 112 GLU A O 1
ATOM 901 N N . ASP A 1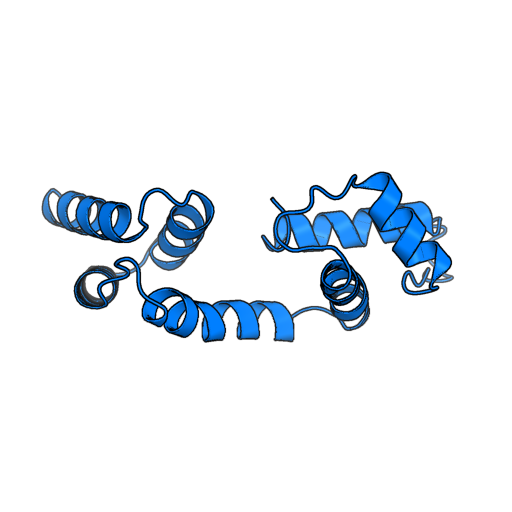 113 ? 12.359 -5.211 -10.113 1.00 96.00 113 ASP A N 1
ATOM 902 C CA . ASP A 1 113 ? 12.707 -5.232 -8.682 1.00 96.00 113 ASP A CA 1
ATOM 903 C C . ASP A 1 113 ? 12.170 -3.995 -7.949 1.00 96.00 113 ASP A C 1
ATOM 905 O O . ASP A 1 113 ? 11.614 -4.097 -6.853 1.00 96.00 113 ASP A O 1
ATOM 909 N N . VAL A 1 114 ? 12.309 -2.812 -8.556 1.00 96.3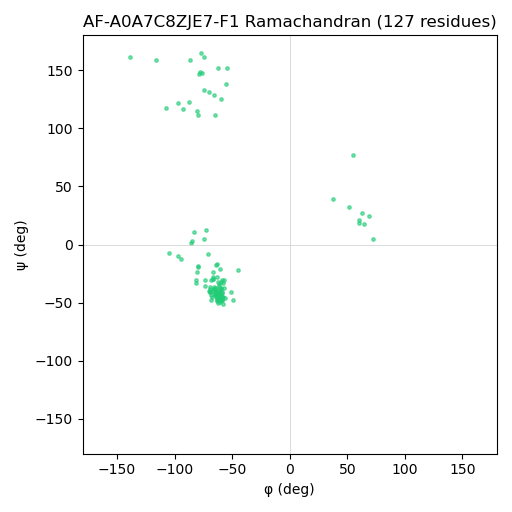1 114 VAL A N 1
ATOM 910 C CA . VAL A 1 114 ? 11.805 -1.561 -7.968 1.00 96.31 114 VAL A CA 1
ATOM 911 C C . VAL A 1 114 ? 10.273 -1.533 -7.972 1.00 96.31 114 VAL A C 1
ATOM 913 O O . VAL A 1 114 ? 9.656 -1.083 -7.005 1.00 96.31 114 VAL A O 1
ATOM 916 N N . GLY A 1 115 ? 9.636 -2.051 -9.026 1.00 97.19 115 GLY A N 1
ATOM 917 C CA . GLY A 1 115 ? 8.179 -2.181 -9.094 1.00 97.19 115 GLY A CA 1
ATOM 918 C C . GLY A 1 115 ? 7.619 -3.107 -8.008 1.00 97.19 115 GLY A C 1
ATOM 919 O O . GLY A 1 115 ? 6.626 -2.776 -7.353 1.00 97.19 115 GLY A O 1
ATOM 920 N N . GLU A 1 116 ? 8.295 -4.229 -7.761 1.00 97.75 116 GLU A N 1
ATOM 921 C CA . GLU A 1 116 ? 7.996 -5.154 -6.665 1.00 97.75 116 GLU A CA 1
ATOM 922 C C . GLU A 1 116 ? 8.145 -4.470 -5.298 1.00 97.75 116 GLU A C 1
ATOM 924 O O . GLU A 1 116 ? 7.253 -4.564 -4.450 1.00 97.75 116 GLU A O 1
ATOM 929 N N . GLU A 1 117 ? 9.230 -3.721 -5.086 1.00 96.94 117 GLU A N 1
ATOM 930 C CA . GLU A 1 117 ? 9.453 -2.961 -3.854 1.00 96.94 117 GLU A CA 1
ATOM 931 C C . GLU A 1 117 ? 8.320 -1.954 -3.600 1.00 96.94 117 GLU A C 1
ATOM 933 O O . GLU A 1 117 ? 7.773 -1.891 -2.493 1.00 96.94 117 GLU A O 1
ATOM 938 N N . TYR A 1 118 ? 7.897 -1.220 -4.631 1.00 97.50 118 TYR A N 1
ATOM 939 C CA . TYR A 1 118 ? 6.783 -0.276 -4.536 1.00 97.50 118 TYR A CA 1
ATOM 940 C C . TYR A 1 118 ? 5.479 -0.974 -4.141 1.00 97.50 118 TYR A C 1
ATOM 942 O O . TYR A 1 118 ? 4.778 -0.509 -3.231 1.00 97.50 118 TYR A O 1
ATOM 950 N N . PHE A 1 119 ? 5.169 -2.110 -4.775 1.00 97.94 119 PHE A N 1
ATOM 951 C CA . PHE A 1 119 ? 3.995 -2.911 -4.435 1.00 97.94 119 PHE A CA 1
ATOM 952 C C . PHE A 1 119 ? 4.031 -3.359 -2.968 1.00 97.94 119 PHE A C 1
ATOM 954 O O . PHE A 1 119 ? 3.056 -3.182 -2.232 1.00 97.94 119 PHE A O 1
ATOM 961 N N . LEU A 1 120 ? 5.170 -3.886 -2.508 1.00 97.25 120 LEU A N 1
ATOM 962 C CA . LEU A 1 120 ? 5.347 -4.354 -1.134 1.00 97.25 120 LEU A CA 1
ATOM 963 C C . LEU A 1 120 ? 5.230 -3.221 -0.107 1.00 97.25 120 LEU A C 1
ATOM 965 O O . LEU A 1 120 ? 4.657 -3.435 0.965 1.00 97.25 120 LEU A O 1
ATOM 969 N N . ILE A 1 121 ? 5.726 -2.017 -0.406 1.00 96.25 121 ILE A N 1
ATOM 970 C CA . ILE A 1 121 ? 5.560 -0.851 0.475 1.00 96.25 121 ILE A CA 1
ATOM 971 C C . ILE A 1 121 ? 4.076 -0.492 0.612 1.00 96.25 121 ILE A C 1
ATOM 973 O O . ILE A 1 121 ? 3.596 -0.289 1.732 1.00 96.25 121 ILE A O 1
ATOM 977 N N . LEU A 1 122 ? 3.337 -0.443 -0.499 1.00 96.31 122 LEU A N 1
ATOM 978 C CA . LEU A 1 122 ? 1.900 -0.151 -0.496 1.00 96.31 122 LEU A CA 1
ATOM 979 C C . LEU A 1 122 ? 1.106 -1.224 0.264 1.00 96.31 122 LEU A C 1
ATOM 981 O O . LEU A 1 122 ? 0.257 -0.884 1.093 1.00 96.31 122 LEU A O 1
ATOM 985 N N . LEU A 1 123 ? 1.439 -2.502 0.070 1.00 94.62 123 LEU A N 1
ATOM 986 C CA . LEU A 1 123 ? 0.843 -3.619 0.804 1.00 94.62 123 LEU A CA 1
ATOM 987 C C . LEU A 1 123 ? 1.094 -3.503 2.317 1.00 94.62 123 LEU A C 1
ATOM 989 O O . LEU A 1 123 ? 0.154 -3.544 3.110 1.00 94.62 123 LEU A O 1
ATOM 993 N N . ARG A 1 124 ? 2.347 -3.276 2.736 1.00 91.94 124 ARG A N 1
ATOM 994 C CA . ARG A 1 124 ? 2.719 -3.105 4.156 1.00 91.94 124 ARG A CA 1
ATOM 995 C C . ARG A 1 124 ? 2.027 -1.904 4.800 1.00 91.94 124 ARG A C 1
ATOM 997 O O . ARG A 1 124 ? 1.674 -1.954 5.975 1.00 91.94 124 ARG A O 1
ATOM 1004 N N . ARG A 1 125 ? 1.795 -0.837 4.030 1.00 88.25 125 ARG A N 1
ATOM 1005 C CA . ARG A 1 125 ? 1.044 0.351 4.464 1.00 88.25 125 ARG A CA 1
ATOM 1006 C C . ARG A 1 125 ? -0.478 0.196 4.348 1.00 88.25 125 ARG A C 1
ATOM 1008 O O . ARG A 1 125 ? -1.195 1.172 4.549 1.00 88.25 125 ARG A O 1
ATOM 1015 N N . CYS A 1 126 ? -0.970 -1.019 4.094 1.00 88.62 126 CYS A N 1
ATOM 1016 C CA . CYS A 1 126 ? -2.390 -1.370 4.027 1.00 88.62 126 CYS A CA 1
ATOM 1017 C C . CYS A 1 126 ? -3.177 -0.667 2.903 1.00 88.62 126 CYS A C 1
ATOM 1019 O O . CYS A 1 126 ? -4.387 -0.487 3.036 1.00 88.62 126 CYS A O 1
ATOM 1021 N N . PHE A 1 127 ? -2.514 -0.280 1.807 1.00 90.88 127 PHE A N 1
ATOM 1022 C CA . PHE A 1 127 ? -3.188 0.216 0.598 1.00 90.88 127 PHE A CA 1
ATOM 1023 C C . PHE A 1 127 ? -3.725 -0.920 -0.284 1.00 90.88 127 PHE A C 1
ATOM 1025 O O . PHE A 1 127 ? -4.676 -0.703 -1.030 1.00 90.88 127 PHE A O 1
ATOM 1032 N N . PHE A 1 128 ? -3.152 -2.121 -0.164 1.00 91.69 128 PHE A N 1
ATOM 1033 C CA . PHE A 1 128 ? -3.622 -3.349 -0.811 1.00 91.69 128 PHE A CA 1
ATOM 1034 C C . PHE A 1 128 ? -4.065 -4.384 0.233 1.00 91.69 128 PHE A C 1
ATOM 1036 O O . PHE A 1 128 ? -3.687 -4.287 1.409 1.00 91.69 128 PHE A O 1
ATOM 1043 N N . GLN A 1 129 ? -4.899 -5.335 -0.195 1.00 84.75 129 GLN A N 1
ATOM 1044 C CA . GLN A 1 129 ? -5.416 -6.447 0.607 1.00 84.75 129 GLN A CA 1
ATOM 1045 C C . GLN A 1 129 ? -5.060 -7.775 -0.038 1.00 84.75 129 GLN A C 1
ATOM 1047 O O . GLN A 1 129 ? -5.075 -7.823 -1.285 1.00 84.75 129 GLN A O 1
#

Foldseek 3Di:
DVVLVVLLVLLCVLLVVPVLSNVVVCVVCPPDDPVVSVVSNVQRSHDDCSVVVVCVVVVVVLLVPDDPLLNVLLVVCVVDDPPDDDDLQNSLVVCVVVVSQDDDPPPPDDSSRSSVVSVVVCVVSVVDD

Nearest PDB structures (foldseek):
  7xx2-assembly1_I  TM=5.807E-01  e=2.398E-04  Triticum monococcum
  8bv0-assembly2_C  TM=5.913E-01  e=7.529E-04  Solanum lycopersicum
  8xuo-assembly1_G  TM=5.794E-01  e=4.715E-04  Solanum lycopersicum
  9fp6-assembly1_F  TM=5.259E-01  e=1.069E-02  Nicotiana benthamiana

Organism: Opuntia streptacantha (NCBI:txid393608)

Mean predicted aligned error: 12.35 Å

Sequence (129 aa):
RVELDQIGREIVRQCANVPLAIRVVGTALYGQDKRKWLSFQELGLGRTDVAADKIKPILKHSYLNLEPQLKICFKYCALFPKDFEIEKASLIYLWIAQGYVVVPSDKGQTVEDVGEEYFLILLRRCFFQ

Secondary structure (DSSP, 8-state):
-HHHHHHHHHHHHHTTT-HHHHHHHHHHHTT--HHHHHHHHHT---SSHHHHHHHHHHHHHHHHTS-HHHHHHHHHGGGSPTT----HHHHHHHHHHTT-----TTS---HHHHHHHHHHHHHHTTS--

pLDDT: mean 85.11, std 13.28, range [43.44, 98.31]

Solvent-accessible surface area (backbone atoms only — not comparable to full-atom values): 7707 Å² total; per-residue (Å²): 117,75,66,59,56,55,51,50,53,51,40,46,59,25,34,71,80,39,66,67,52,44,50,54,52,51,62,72,50,61,94,56,57,70,67,59,54,50,53,57,47,73,62,56,48,60,92,43,73,63,40,56,62,63,43,45,62,56,53,48,51,58,55,70,73,44,55,72,53,56,44,54,54,57,55,55,59,72,76,52,63,87,92,61,86,78,58,66,69,60,54,38,52,51,34,50,76,71,60,55,50,80,66,64,91,86,69,83,60,50,61,65,57,51,32,51,51,50,51,51,53,39,40,75,71,62,76,50,132